Protein AF-A0A2I0N3D1-F1 (afdb_monomer)

pLDDT: mean 79.37, std 14.84, range [44.41, 96.62]

Solvent-accessible surface area (backbone atoms only — not comparable to full-atom values): 9901 Å² total; per-residue (Å²): 134,66,70,67,62,58,52,54,53,54,51,51,52,51,52,51,51,52,52,52,51,52,54,50,54,51,50,54,50,51,56,48,28,51,50,49,38,71,68,38,62,49,68,51,44,50,53,45,52,53,50,47,50,49,46,40,64,70,56,46,47,58,53,48,52,49,60,75,71,55,87,63,82,78,60,82,75,55,66,71,64,46,55,59,54,47,53,54,49,49,53,54,48,49,52,53,53,48,51,63,72,66,61,74,69,80,93,53,53,76,66,51,47,52,56,48,49,51,51,50,51,53,46,53,47,29,53,51,49,34,55,52,37,60,61,52,55,73,61,68,63,75,69,96,63,95,57,58,67,62,54,49,52,53,50,50,44,52,67,42,44,38,51,53,50,47,50,48,56,56,51,64,53,66,110

Mean predicted aligned error: 10.36 Å

Nearest PDB structures (foldseek):
  6xz3-assembly1_A-2  TM=5.799E-01  e=1.350E-01  Homo sapiens
  6wvt-assembly1_K  TM=5.241E-01  e=1.274E+00  Mus musculus
  4ehp-assembly1_A  TM=5.067E-01  e=2.075E+00  Homo sapiens
  5l0j-assembly1_A  TM=4.693E-01  e=4.108E+00  Homo sapiens

Secondary structure (DSSP, 8-state):
--HHHHHHHHHHHHHHHHHHHHHHHHHHHHHHHHHHHHHHTTHHHHHHHHHHHHHIIIIIHHHHHHHHHHSS--GGGSHHHHHHHHHHHHHHHHHHHHHHHH---TT--HHHHHHHHHHHHHHHHHHHHHHHHHHHHHHHTT---S-HHHHHHHHHHHHHHHHHHHHHHHHHHH-

Structure (mmCIF, N/CA/C/O backbone):
data_AF-A0A2I0N3D1-F1
#
_entry.id   AF-A0A2I0N3D1-F1
#
loop_
_atom_site.group_PDB
_atom_site.id
_atom_site.type_symbol
_atom_site.label_atom_id
_atom_site.label_alt_id
_atom_site.label_comp_id
_atom_site.label_asym_id
_atom_site.label_entity_id
_atom_site.label_seq_id
_atom_site.pdbx_PDB_ins_code
_atom_site.Cartn_x
_atom_site.Cartn_y
_atom_site.Cartn_z
_atom_site.occupancy
_atom_site.B_iso_or_equiv
_atom_site.auth_seq_id
_atom_site.auth_comp_id
_atom_site.auth_asym_id
_atom_site.auth_atom_id
_atom_site.pdbx_PDB_model_num
ATOM 1 N N . MET A 1 1 ? -17.598 -16.016 60.898 1.00 52.84 1 MET A N 1
ATOM 2 C CA . MET A 1 1 ? -18.027 -16.296 59.504 1.00 52.84 1 MET A CA 1
ATOM 3 C C . MET A 1 1 ? -16.862 -16.927 58.754 1.00 52.84 1 MET A C 1
ATOM 5 O O . MET A 1 1 ? -15.752 -16.430 58.854 1.00 52.84 1 MET A O 1
ATOM 9 N N . SER A 1 2 ? -17.087 -18.073 58.107 1.00 51.41 2 SER A N 1
ATOM 10 C CA . SER A 1 2 ? -16.032 -18.919 57.524 1.00 51.41 2 SER A CA 1
ATOM 11 C C . SER A 1 2 ? -15.321 -18.241 56.344 1.00 51.41 2 SER A C 1
ATOM 13 O O . SER A 1 2 ? -15.967 -17.824 55.383 1.00 51.41 2 SER A O 1
ATOM 15 N N . THR A 1 3 ? -13.988 -18.209 56.392 1.00 59.50 3 THR A N 1
ATOM 16 C CA . THR A 1 3 ? -13.070 -17.700 55.352 1.00 59.50 3 THR A CA 1
ATOM 17 C C . THR A 1 3 ? -13.301 -18.309 53.962 1.00 59.50 3 THR A C 1
ATOM 19 O O . THR A 1 3 ? -12.941 -17.694 52.958 1.00 59.50 3 THR A O 1
ATOM 22 N N . ARG A 1 4 ? -13.963 -19.475 53.868 1.00 59.09 4 ARG A N 1
ATOM 23 C CA . ARG A 1 4 ? -14.374 -20.080 52.588 1.00 59.09 4 ARG A CA 1
ATOM 24 C C . ARG A 1 4 ? -15.416 -19.246 51.841 1.00 59.09 4 ARG A C 1
ATOM 26 O O . ARG A 1 4 ? -15.304 -19.120 50.628 1.00 59.09 4 ARG A O 1
ATOM 33 N N . LYS A 1 5 ? -16.394 -18.648 52.535 1.00 61.38 5 LYS A N 1
ATOM 34 C CA . LYS A 1 5 ? -17.449 -17.847 51.881 1.00 61.38 5 LYS A CA 1
ATOM 35 C C . LYS A 1 5 ? -16.887 -16.550 51.287 1.00 61.38 5 LYS A C 1
ATOM 37 O O . LYS A 1 5 ? -17.223 -16.216 50.158 1.00 61.38 5 LYS A O 1
ATOM 42 N N . SER A 1 6 ? -15.963 -15.881 51.984 1.00 63.03 6 SER A N 1
ATOM 43 C CA . SER A 1 6 ? -15.281 -14.686 51.452 1.00 63.03 6 SER A CA 1
ATOM 44 C C . SER A 1 6 ? -14.383 -14.988 50.252 1.00 63.03 6 SER A C 1
ATOM 46 O O . SER A 1 6 ? -14.369 -14.207 49.308 1.00 63.03 6 SER A O 1
ATOM 48 N N . ARG A 1 7 ? -13.663 -16.121 50.237 1.00 67.69 7 ARG A N 1
ATOM 49 C CA . ARG A 1 7 ? -12.811 -16.495 49.090 1.00 67.69 7 ARG A CA 1
ATOM 50 C C . ARG A 1 7 ? -13.610 -16.751 47.811 1.00 67.69 7 ARG A C 1
ATOM 52 O O . ARG A 1 7 ? -13.158 -16.359 46.743 1.00 67.69 7 ARG A O 1
ATOM 59 N N . ILE A 1 8 ? -14.792 -17.361 47.918 1.00 76.81 8 ILE A N 1
ATOM 60 C CA . ILE A 1 8 ? -15.673 -17.620 46.766 1.00 76.81 8 ILE A CA 1
ATOM 61 C C . ILE A 1 8 ? -16.198 -16.306 46.171 1.00 76.81 8 ILE A C 1
ATOM 63 O O . ILE A 1 8 ? -16.214 -16.156 44.955 1.00 76.81 8 ILE A O 1
ATOM 67 N N . ILE A 1 9 ? -16.564 -15.336 47.015 1.00 75.31 9 ILE A N 1
ATOM 68 C CA . ILE A 1 9 ? -17.025 -14.016 46.559 1.00 75.31 9 ILE A CA 1
ATOM 69 C C . ILE A 1 9 ? -15.899 -13.269 45.831 1.00 75.31 9 ILE A C 1
ATOM 71 O O . ILE A 1 9 ? -16.124 -12.739 44.749 1.00 75.31 9 ILE A O 1
ATOM 75 N N . ILE A 1 10 ? -14.676 -13.281 46.373 1.00 78.88 10 ILE A N 1
ATOM 76 C CA . ILE A 1 10 ? -13.515 -12.632 45.741 1.00 78.88 10 ILE A CA 1
ATOM 77 C C . ILE A 1 10 ? -13.192 -13.277 44.383 1.00 78.88 10 ILE A C 1
ATOM 79 O O . ILE A 1 10 ? -12.991 -12.563 43.405 1.00 78.88 10 ILE A O 1
ATOM 83 N N . LEU A 1 11 ? -13.199 -14.613 44.297 1.00 77.19 11 LEU A N 1
ATOM 84 C CA . LEU A 1 11 ? -13.010 -15.338 43.033 1.00 77.19 11 LEU A CA 1
ATOM 85 C C . LEU A 1 11 ? -14.097 -15.004 42.004 1.00 77.19 11 LEU A C 1
ATOM 87 O O . LEU A 1 11 ? -13.779 -14.804 40.835 1.00 77.19 11 LEU A O 1
ATOM 91 N N . GLY A 1 12 ? -15.356 -14.897 42.439 1.00 73.31 12 GLY A N 1
ATOM 92 C CA . GLY A 1 12 ? -16.469 -14.491 41.582 1.00 73.31 12 GLY A CA 1
ATOM 93 C C . GLY A 1 12 ? -16.286 -13.085 41.009 1.00 73.31 12 GLY A C 1
ATOM 94 O O . GLY A 1 12 ? -16.434 -12.906 39.806 1.00 73.31 12 GLY A O 1
ATOM 95 N N . VAL A 1 13 ? -15.885 -12.118 41.844 1.00 80.94 13 VAL A N 1
ATOM 96 C CA . VAL A 1 13 ? -15.638 -10.725 41.427 1.00 80.94 13 VAL A CA 1
ATOM 97 C C . VAL A 1 13 ? -14.481 -10.632 40.429 1.00 80.94 13 VAL A C 1
ATOM 99 O O . VAL A 1 13 ? -14.612 -9.952 39.411 1.00 80.94 13 VAL A O 1
ATOM 102 N N . ILE A 1 14 ? -13.375 -11.344 40.676 1.00 82.50 14 ILE A N 1
ATOM 103 C CA . ILE A 1 14 ? -12.225 -11.392 39.759 1.00 82.50 14 ILE A CA 1
ATOM 104 C C . ILE A 1 14 ? -12.637 -11.991 38.412 1.00 82.50 14 ILE A C 1
ATOM 106 O O . ILE A 1 14 ? -12.303 -11.433 37.370 1.00 82.50 14 ILE A O 1
ATOM 110 N N . LEU A 1 15 ? -13.398 -13.088 38.418 1.00 82.12 15 LEU A N 1
ATOM 111 C CA . LEU A 1 15 ? -13.843 -13.737 37.187 1.00 82.12 15 LEU A CA 1
ATOM 112 C C . LEU A 1 15 ? -14.749 -12.812 36.361 1.00 82.12 15 LEU A C 1
ATOM 114 O O . LEU A 1 15 ? -14.539 -12.671 35.159 1.00 82.12 15 LEU A O 1
ATOM 118 N N . THR A 1 16 ? -15.698 -12.118 36.997 1.00 78.81 16 THR A N 1
ATOM 119 C CA . THR A 1 16 ? -16.514 -11.104 36.311 1.00 78.81 16 THR A CA 1
ATOM 120 C C . THR A 1 16 ? -15.687 -9.929 35.800 1.00 78.81 16 THR A C 1
ATOM 122 O O . THR A 1 16 ? -15.958 -9.452 34.707 1.00 78.81 16 THR A O 1
ATOM 125 N N . ALA A 1 17 ? -14.659 -9.479 36.526 1.00 74.69 17 ALA A N 1
ATOM 126 C CA . ALA A 1 17 ? -13.790 -8.397 36.066 1.00 74.69 17 ALA A CA 1
ATOM 127 C C . ALA A 1 17 ? -12.978 -8.801 34.824 1.00 74.69 17 ALA A C 1
ATOM 129 O O . ALA A 1 17 ? -12.875 -8.015 33.888 1.00 74.69 17 ALA A O 1
ATOM 130 N N . ILE A 1 18 ? -12.467 -10.037 34.783 1.00 79.75 18 ILE A N 1
ATOM 131 C CA . ILE A 1 18 ? -11.760 -10.585 33.615 1.00 79.75 18 ILE A CA 1
ATOM 132 C C . ILE A 1 18 ? -12.701 -10.677 32.411 1.00 79.75 18 ILE A C 1
ATOM 134 O O . ILE A 1 18 ? -12.341 -10.222 31.330 1.00 79.75 18 ILE A O 1
ATOM 138 N N . ILE A 1 19 ? -13.910 -11.217 32.594 1.00 75.69 19 ILE A N 1
ATOM 139 C CA . ILE A 1 19 ? -14.902 -11.328 31.515 1.00 75.69 19 ILE A CA 1
ATOM 140 C C . ILE A 1 19 ? -15.270 -9.934 30.991 1.00 75.69 19 ILE A C 1
ATOM 142 O O . ILE A 1 19 ? -15.220 -9.708 29.787 1.00 75.69 19 ILE A O 1
ATOM 146 N N . SER A 1 20 ? -15.563 -8.977 31.874 1.00 72.00 20 SER A N 1
ATOM 147 C CA . SER A 1 20 ? -15.882 -7.600 31.481 1.00 72.00 20 SER A CA 1
ATOM 148 C C . SER A 1 20 ? -14.730 -6.916 30.739 1.00 72.00 20 SER A C 1
ATOM 150 O O . SER A 1 20 ? -14.974 -6.275 29.722 1.00 72.00 20 SER A O 1
ATOM 152 N N . LEU A 1 21 ? -13.480 -7.083 31.189 1.00 71.69 21 LEU A N 1
ATOM 153 C CA . LEU A 1 21 ? -12.298 -6.574 30.480 1.00 71.69 21 LEU A CA 1
ATOM 154 C C . LEU A 1 21 ? -12.156 -7.205 29.089 1.00 71.69 21 LEU A C 1
ATOM 156 O O . LEU A 1 21 ? -11.832 -6.504 28.137 1.00 71.69 21 LEU A O 1
ATOM 160 N N . PHE A 1 22 ? -12.454 -8.499 28.958 1.00 71.44 22 PHE A N 1
ATOM 161 C CA . PHE A 1 22 ? -12.425 -9.204 27.678 1.00 71.44 22 PHE A CA 1
ATOM 162 C C . PHE A 1 22 ? -13.511 -8.700 26.713 1.00 71.44 22 PHE A C 1
ATOM 164 O O . PHE A 1 22 ? -13.251 -8.530 25.525 1.00 71.44 22 PHE A O 1
ATOM 171 N N . PHE A 1 23 ? -14.718 -8.408 27.209 1.00 70.81 23 PHE A N 1
ATOM 172 C CA . PHE A 1 23 ? -15.787 -7.806 26.402 1.00 70.81 23 PHE A CA 1
ATOM 173 C C . PHE A 1 23 ? -15.454 -6.378 25.957 1.00 70.81 23 PHE A C 1
ATOM 175 O O . PHE A 1 23 ? -15.717 -6.027 24.811 1.00 70.81 23 PHE A O 1
ATOM 182 N N . ILE A 1 24 ? -14.847 -5.571 26.832 1.00 71.12 24 ILE A N 1
ATOM 183 C CA . ILE A 1 24 ? -14.428 -4.203 26.501 1.00 71.12 24 ILE A CA 1
ATOM 184 C C . ILE A 1 24 ? -13.316 -4.231 25.445 1.00 71.12 24 ILE A C 1
ATOM 186 O O . ILE A 1 24 ? -13.443 -3.564 24.424 1.00 71.12 24 ILE A O 1
ATOM 190 N N . ALA A 1 25 ? -12.281 -5.054 25.638 1.00 67.06 25 ALA A N 1
ATOM 191 C CA . ALA A 1 25 ? -11.187 -5.192 24.677 1.00 67.06 25 ALA A CA 1
ATOM 192 C C . ALA A 1 25 ? -11.672 -5.688 23.301 1.00 67.06 25 ALA A C 1
ATOM 194 O O . ALA A 1 25 ? -11.262 -5.153 22.275 1.00 67.06 25 ALA A O 1
ATOM 195 N N . ASN A 1 26 ? -12.599 -6.653 23.262 1.00 70.69 26 ASN A N 1
ATOM 196 C CA . ASN A 1 26 ? -13.173 -7.115 21.995 1.00 70.69 26 ASN A CA 1
ATOM 197 C C . ASN A 1 26 ? 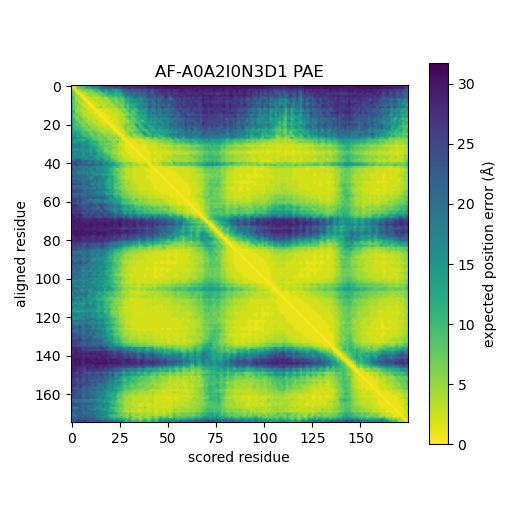-14.030 -6.042 21.311 1.00 70.69 26 ASN A C 1
ATOM 199 O O . ASN A 1 26 ? -13.918 -5.873 20.101 1.00 70.69 26 ASN A O 1
ATOM 203 N N . ASN A 1 27 ? -14.846 -5.289 22.056 1.00 73.75 27 ASN A N 1
ATOM 204 C CA . ASN A 1 27 ? -15.607 -4.179 21.474 1.00 73.75 27 ASN A CA 1
ATOM 205 C C . ASN A 1 27 ? -14.683 -3.085 20.921 1.00 73.75 27 ASN A C 1
ATOM 207 O O . ASN A 1 27 ? -14.943 -2.572 19.837 1.00 73.75 27 ASN A O 1
ATOM 211 N N . HIS A 1 28 ? -13.580 -2.781 21.613 1.00 77.50 28 HIS A N 1
ATOM 212 C CA . HIS A 1 28 ? -12.582 -1.822 21.136 1.00 77.50 28 HIS A CA 1
ATOM 213 C C . HIS A 1 28 ? -11.976 -2.245 19.791 1.00 77.50 28 HIS A C 1
ATOM 215 O O . HIS A 1 28 ? -11.840 -1.411 18.894 1.00 77.50 28 HIS A O 1
ATOM 221 N N . GLN A 1 29 ? -11.641 -3.531 19.641 1.00 80.25 29 GLN A N 1
ATOM 222 C CA . GLN A 1 29 ? -11.076 -4.057 18.399 1.00 80.25 29 GLN A CA 1
ATOM 223 C C . GLN A 1 29 ? -12.099 -4.041 17.256 1.00 80.25 29 GLN A C 1
ATOM 225 O O . GLN A 1 29 ? -11.756 -3.681 16.135 1.00 80.25 29 GLN A O 1
ATOM 230 N N . ILE A 1 30 ? -13.361 -4.387 17.536 1.00 83.62 30 ILE A N 1
ATOM 231 C CA . ILE A 1 30 ? -14.437 -4.377 16.533 1.00 83.62 30 ILE A CA 1
ATOM 232 C C . ILE A 1 30 ? -14.657 -2.959 15.992 1.00 83.62 30 ILE A C 1
ATOM 234 O O . ILE A 1 30 ? -14.672 -2.769 14.777 1.00 83.62 30 ILE A O 1
ATOM 238 N N . GLU A 1 31 ? -14.777 -1.966 16.876 1.00 85.38 31 GLU A N 1
ATOM 239 C CA . GLU A 1 31 ? -14.975 -0.563 16.487 1.00 85.38 31 GLU A CA 1
ATOM 240 C C . GLU A 1 31 ? -13.795 -0.023 15.666 1.00 85.38 31 GLU A C 1
ATOM 242 O O . GLU A 1 31 ? -13.990 0.665 14.664 1.00 85.38 31 GLU A O 1
ATOM 247 N N . TYR A 1 32 ? -12.566 -0.373 16.053 1.00 89.06 32 TYR A N 1
ATOM 248 C CA . TYR A 1 32 ? -11.369 0.013 15.309 1.00 89.06 32 TYR A CA 1
ATOM 249 C C . TYR A 1 32 ? -11.315 -0.628 13.918 1.00 89.06 32 TYR A C 1
ATOM 251 O O . TYR A 1 32 ? -11.067 0.057 12.924 1.00 89.06 32 TYR A O 1
ATOM 259 N N . ASN A 1 33 ? -11.585 -1.931 13.827 1.00 89.12 33 ASN A N 1
ATOM 260 C CA . ASN A 1 33 ? -11.584 -2.648 12.556 1.00 89.12 33 ASN A CA 1
ATOM 261 C C . ASN A 1 33 ? -12.652 -2.082 11.608 1.00 89.12 33 ASN A C 1
ATOM 263 O O . ASN A 1 33 ? -12.388 -1.880 10.421 1.00 89.12 33 ASN A O 1
ATOM 267 N N . GLU A 1 34 ? -13.839 -1.761 12.131 1.00 89.56 34 GLU A N 1
ATOM 268 C CA . GLU A 1 34 ? -14.896 -1.119 11.353 1.00 89.56 34 GLU A CA 1
ATOM 269 C C . GLU A 1 34 ? -14.464 0.264 10.847 1.00 89.56 34 GLU A C 1
ATOM 271 O O . GLU A 1 34 ? -14.644 0.562 9.663 1.00 89.56 34 GLU A O 1
ATOM 276 N N . PHE A 1 35 ? -13.820 1.075 11.692 1.00 92.31 35 PHE A N 1
ATOM 277 C CA . PHE A 1 35 ? -13.249 2.357 11.278 1.00 92.31 35 PHE A CA 1
ATOM 278 C C . PHE A 1 35 ? -12.235 2.193 10.134 1.00 92.31 35 PHE A C 1
ATOM 280 O O . PHE A 1 35 ? -12.343 2.877 9.111 1.00 92.31 35 PHE A O 1
ATOM 287 N N . VAL A 1 36 ? -11.276 1.266 10.256 1.00 91.31 36 VAL A N 1
ATOM 288 C CA . VAL A 1 36 ? -10.254 1.015 9.222 1.00 91.31 36 VAL A CA 1
ATOM 289 C C . VAL A 1 36 ? -10.899 0.532 7.925 1.00 91.31 36 VAL A C 1
ATOM 291 O O . VAL A 1 36 ? -10.543 1.007 6.845 1.00 91.31 36 VAL A O 1
ATOM 294 N N . LYS A 1 37 ? -11.887 -0.362 8.006 1.00 88.56 37 LYS A N 1
ATOM 295 C CA . LYS A 1 37 ? -12.624 -0.864 6.843 1.00 88.56 37 LYS A CA 1
ATOM 296 C C . LYS A 1 37 ? -13.367 0.251 6.114 1.00 88.56 37 LYS A C 1
ATOM 298 O O . LYS A 1 37 ? -13.266 0.351 4.892 1.00 88.56 37 LYS A O 1
ATOM 303 N N . GLN A 1 38 ? -14.097 1.091 6.844 1.00 89.31 38 GLN A N 1
ATOM 304 C CA . GLN A 1 38 ? -14.845 2.206 6.261 1.00 89.31 38 GLN A CA 1
ATOM 305 C C . GLN A 1 38 ? -13.907 3.243 5.634 1.00 89.31 38 GLN A C 1
ATOM 307 O O . GLN A 1 38 ? -14.183 3.755 4.549 1.00 89.31 38 GLN A O 1
ATOM 312 N N . THR A 1 39 ? -12.775 3.508 6.285 1.00 91.44 39 THR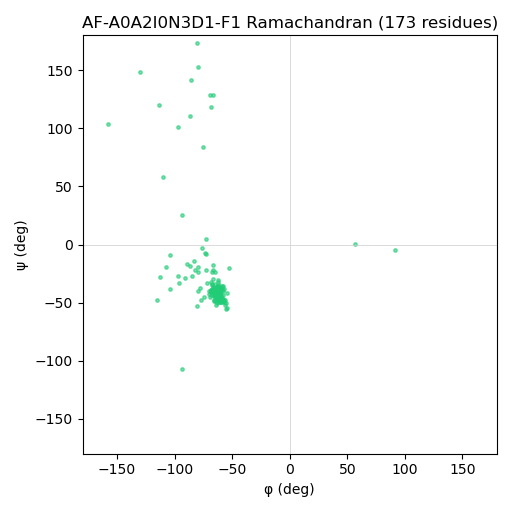 A N 1
ATOM 313 C CA . THR A 1 39 ? -11.810 4.523 5.859 1.00 91.44 39 THR A CA 1
ATOM 314 C C . THR A 1 39 ? -10.952 4.063 4.685 1.00 91.44 39 THR A C 1
ATOM 316 O O . THR A 1 39 ? -10.785 4.801 3.715 1.00 91.44 39 THR A O 1
ATOM 319 N N . TYR A 1 40 ? -10.394 2.854 4.752 1.00 91.19 40 TYR A N 1
ATOM 320 C CA . TYR A 1 40 ? -9.373 2.378 3.816 1.00 91.19 40 TYR A CA 1
ATOM 321 C C . TYR A 1 40 ? -9.844 1.231 2.914 1.00 91.19 40 TYR A C 1
ATOM 323 O O . TYR A 1 40 ? -9.362 1.104 1.788 1.00 91.19 40 TYR A O 1
ATOM 331 N N . GLY A 1 41 ? -10.797 0.408 3.358 1.00 82.94 41 GLY A N 1
ATOM 332 C CA . GLY A 1 41 ? -11.206 -0.817 2.656 1.00 82.94 41 GLY A CA 1
ATOM 333 C C . GLY A 1 41 ? -11.888 -0.599 1.298 1.00 82.94 41 GLY A C 1
ATOM 334 O O . GLY A 1 41 ? -11.954 -1.524 0.492 1.00 82.94 41 GLY A O 1
ATOM 335 N N . GLY A 1 42 ? -12.383 0.611 1.027 1.00 83.88 42 GLY A N 1
ATOM 336 C CA . GLY A 1 42 ? -13.020 0.978 -0.238 1.00 83.88 42 GLY A CA 1
ATOM 337 C C . GLY A 1 42 ? -12.054 1.606 -1.245 1.00 83.88 42 GLY A C 1
ATOM 338 O O . GLY A 1 42 ? -11.231 0.941 -1.876 1.00 83.88 42 GLY A O 1
ATOM 339 N N . GLU A 1 43 ? -12.199 2.917 -1.430 1.00 89.56 43 GLU A N 1
ATOM 340 C CA . GLU A 1 43 ? -11.525 3.673 -2.489 1.00 89.56 43 GLU A CA 1
ATOM 341 C C . GLU A 1 43 ? -9.994 3.656 -2.356 1.00 89.56 43 GLU A C 1
ATOM 343 O O . GLU A 1 43 ? -9.295 3.557 -3.362 1.00 89.56 43 GLU A O 1
ATOM 348 N N . PHE A 1 44 ? -9.458 3.671 -1.133 1.00 93.62 44 PHE A N 1
ATOM 349 C CA . PHE A 1 44 ? -8.013 3.632 -0.912 1.00 93.62 44 PHE A CA 1
ATOM 350 C C . PHE A 1 44 ? -7.378 2.317 -1.395 1.00 93.62 44 PHE A C 1
ATOM 352 O O . PHE A 1 44 ? -6.451 2.346 -2.207 1.00 93.62 44 PHE A O 1
ATOM 359 N N . VAL A 1 45 ? -7.902 1.158 -0.969 1.00 92.12 45 VAL A N 1
ATOM 360 C CA . VAL A 1 45 ? -7.424 -0.156 -1.448 1.00 92.12 45 VAL A CA 1
ATOM 361 C C . VAL A 1 45 ? -7.577 -0.274 -2.964 1.00 92.12 45 VAL A C 1
ATOM 363 O O . VAL A 1 45 ? -6.673 -0.770 -3.636 1.00 92.12 45 VAL A O 1
ATOM 366 N N . LYS A 1 46 ? -8.677 0.230 -3.536 1.00 92.50 46 LYS A N 1
ATOM 367 C CA . LYS A 1 46 ? -8.865 0.250 -4.992 1.00 92.50 46 LYS A CA 1
ATOM 368 C C . LYS A 1 46 ? -7.770 1.057 -5.700 1.00 92.50 46 LYS A C 1
ATOM 370 O O . LYS A 1 46 ? -7.150 0.540 -6.626 1.00 92.50 46 LYS A O 1
ATOM 375 N N . GLN A 1 47 ? -7.484 2.277 -5.243 1.00 93.88 47 GLN A N 1
ATOM 376 C CA . GLN A 1 47 ? -6.424 3.115 -5.817 1.00 93.88 47 GLN A CA 1
ATOM 377 C C . GLN A 1 47 ? -5.031 2.484 -5.667 1.00 93.88 47 GLN A C 1
ATOM 379 O O . GLN A 1 47 ? -4.222 2.566 -6.592 1.00 93.88 47 GLN A O 1
ATOM 384 N N . SER A 1 48 ? -4.764 1.816 -4.542 1.00 94.31 48 SER A N 1
ATOM 385 C CA . SER A 1 48 ? -3.529 1.055 -4.313 1.00 94.31 48 SER A CA 1
ATOM 386 C C . SER A 1 48 ? -3.381 -0.109 -5.305 1.00 94.31 48 SER A C 1
ATOM 388 O O . SER A 1 48 ? -2.340 -0.254 -5.947 1.00 94.31 48 SER A O 1
ATOM 390 N N . ILE A 1 49 ? -4.441 -0.901 -5.510 1.00 93.50 49 ILE A N 1
ATOM 391 C CA . ILE A 1 49 ? -4.465 -2.000 -6.491 1.00 93.50 49 ILE A CA 1
ATOM 392 C C . ILE A 1 49 ? -4.288 -1.472 -7.920 1.00 93.50 49 ILE A C 1
ATOM 394 O O . ILE A 1 49 ? -3.550 -2.059 -8.712 1.00 93.50 49 ILE A O 1
ATOM 398 N N . ASP A 1 50 ? -4.952 -0.372 -8.268 1.00 93.81 50 ASP A N 1
ATOM 399 C CA . ASP A 1 50 ? -4.847 0.219 -9.602 1.00 93.81 50 ASP A CA 1
ATOM 400 C C . ASP A 1 50 ? -3.435 0.767 -9.864 1.00 93.81 50 ASP A C 1
ATOM 402 O O . ASP A 1 50 ? -2.908 0.605 -10.966 1.00 93.81 50 ASP A O 1
ATOM 406 N N . LEU A 1 51 ? -2.773 1.340 -8.852 1.00 94.81 51 LEU A N 1
ATOM 407 C CA . LEU A 1 51 ? -1.359 1.710 -8.935 1.00 94.81 51 LEU A CA 1
ATOM 408 C C . LEU A 1 51 ? -0.458 0.478 -9.101 1.00 94.81 51 LEU A C 1
ATOM 410 O O . LEU A 1 51 ? 0.451 0.494 -9.929 1.00 94.81 51 LEU A O 1
ATOM 414 N N . GLN A 1 52 ? -0.727 -0.606 -8.374 1.00 92.31 52 GLN A N 1
ATOM 415 C CA . GLN A 1 52 ? 0.033 -1.849 -8.501 1.00 92.31 52 GLN A CA 1
ATOM 416 C C . GLN A 1 52 ? -0.058 -2.418 -9.926 1.00 92.31 52 GLN A C 1
ATOM 418 O O . GLN A 1 52 ? 0.962 -2.789 -10.507 1.00 92.31 52 GLN A O 1
ATOM 423 N N . LYS A 1 53 ? -1.262 -2.457 -10.514 1.00 92.38 53 LYS A N 1
ATOM 424 C CA . LYS A 1 53 ? -1.466 -2.874 -11.913 1.00 92.38 53 LYS A CA 1
ATOM 425 C C . LYS A 1 53 ? -0.705 -1.976 -12.878 1.00 92.38 53 LYS A C 1
ATOM 427 O O . LYS A 1 53 ? 0.000 -2.485 -13.741 1.00 92.38 53 LYS A O 1
ATOM 432 N N . TYR A 1 54 ? -0.785 -0.662 -12.677 1.00 92.38 54 TYR A N 1
ATOM 433 C CA . TYR A 1 54 ? -0.072 0.313 -13.494 1.00 92.38 54 TYR A CA 1
ATOM 434 C C . TYR A 1 54 ? 1.441 0.074 -13.484 1.00 92.38 54 TYR A C 1
ATOM 436 O O . TYR A 1 54 ? 2.071 0.011 -14.534 1.00 92.38 54 TYR A O 1
ATOM 444 N N . ILE A 1 55 ? 2.027 -0.127 -12.301 1.00 89.12 55 ILE A N 1
ATOM 445 C CA . ILE A 1 55 ? 3.459 -0.414 -12.162 1.00 89.12 55 ILE A CA 1
ATOM 446 C C . ILE A 1 55 ? 3.818 -1.733 -12.854 1.00 89.12 55 ILE A C 1
ATOM 448 O O . ILE A 1 55 ? 4.816 -1.796 -13.572 1.00 89.12 55 ILE A O 1
ATOM 452 N N . ARG A 1 56 ? 2.992 -2.779 -12.706 1.00 86.69 56 ARG A N 1
ATOM 453 C CA . ARG A 1 56 ? 3.211 -4.050 -13.413 1.00 86.69 56 ARG A CA 1
ATOM 454 C C . ARG A 1 56 ? 3.218 -3.852 -14.931 1.00 86.69 56 ARG A C 1
ATOM 456 O O . ARG A 1 56 ? 4.150 -4.287 -15.597 1.00 86.69 56 ARG A O 1
ATOM 463 N N . GLU A 1 57 ? 2.221 -3.159 -15.468 1.00 87.81 57 GLU A N 1
ATOM 464 C CA . GLU A 1 57 ? 2.074 -2.935 -16.909 1.00 87.81 57 GLU A CA 1
ATOM 465 C C . GLU A 1 57 ? 3.175 -2.050 -17.500 1.00 87.81 57 GLU A C 1
ATOM 467 O O . GLU A 1 57 ? 3.612 -2.294 -18.621 1.00 87.81 57 GLU A O 1
ATOM 472 N N . LYS A 1 58 ? 3.624 -1.030 -16.763 1.00 84.69 58 LYS A N 1
ATOM 473 C CA . LYS A 1 58 ? 4.526 0.007 -17.285 1.00 84.69 58 LYS A CA 1
ATOM 474 C C . LYS A 1 58 ? 6.001 -0.216 -16.983 1.00 84.69 58 LYS A C 1
ATOM 476 O O . LYS A 1 58 ? 6.842 0.243 -17.746 1.00 84.69 58 LYS A O 1
ATOM 481 N N . PHE A 1 59 ? 6.318 -0.922 -15.901 1.00 79.62 59 PHE A N 1
ATOM 482 C CA . PHE A 1 59 ? 7.696 -1.130 -15.451 1.00 79.62 59 PHE A CA 1
ATOM 483 C C . PHE A 1 59 ? 8.091 -2.603 -15.537 1.00 79.62 59 PHE A C 1
ATOM 485 O O . PHE A 1 59 ? 9.137 -2.938 -16.083 1.00 79.62 59 PHE A O 1
ATOM 492 N N . VAL A 1 60 ? 7.245 -3.508 -15.041 1.00 81.38 60 VAL A N 1
ATOM 493 C CA . VAL A 1 60 ? 7.605 -4.928 -14.915 1.00 81.38 60 VAL A CA 1
ATOM 494 C C . VAL A 1 60 ? 7.464 -5.694 -16.232 1.00 81.38 60 VAL A C 1
ATOM 496 O O . VAL A 1 60 ? 8.411 -6.358 -16.656 1.00 81.38 60 VAL A O 1
ATOM 499 N N . ASN A 1 61 ? 6.299 -5.626 -16.878 1.00 82.31 61 ASN A N 1
ATOM 500 C CA . ASN A 1 61 ? 6.009 -6.398 -18.088 1.00 82.31 61 ASN A CA 1
ATOM 501 C C . ASN A 1 61 ? 6.955 -6.055 -19.252 1.00 82.31 61 ASN A C 1
ATOM 503 O O . ASN A 1 61 ? 7.469 -6.993 -19.860 1.00 82.31 61 ASN A O 1
ATOM 507 N N . PRO A 1 62 ? 7.280 -4.776 -19.532 1.00 76.44 62 PRO A N 1
ATOM 508 C CA . PRO A 1 62 ? 8.192 -4.447 -20.626 1.00 76.44 62 PRO A CA 1
ATOM 509 C C . PRO A 1 62 ? 9.600 -5.013 -20.409 1.00 76.44 62 PRO A C 1
ATOM 511 O O . PRO A 1 62 ? 10.221 -5.511 -21.346 1.00 76.44 62 PRO A O 1
ATOM 514 N N . VAL A 1 63 ? 10.094 -4.987 -19.166 1.00 71.00 63 VAL A N 1
ATOM 515 C CA . VAL A 1 63 ? 11.393 -5.575 -18.805 1.00 71.00 63 VAL A CA 1
ATOM 516 C C . VAL A 1 63 ? 11.349 -7.097 -18.974 1.00 71.00 63 VAL A C 1
ATOM 518 O O . VAL A 1 63 ? 12.258 -7.674 -19.568 1.00 71.00 63 VAL A O 1
ATOM 521 N N . SER A 1 64 ? 10.262 -7.738 -18.530 1.00 71.38 64 SER A N 1
ATOM 522 C CA . SER A 1 64 ? 10.017 -9.173 -18.717 1.00 71.38 64 SER A CA 1
ATOM 523 C C . SER A 1 64 ? 10.076 -9.570 -20.190 1.00 71.38 64 SER A C 1
ATOM 525 O O . SER A 1 64 ? 10.833 -10.458 -20.576 1.00 71.38 64 SER A O 1
ATOM 527 N N . GLU A 1 65 ? 9.279 -8.911 -21.030 1.00 70.94 65 GLU A N 1
ATOM 528 C CA . GLU A 1 65 ? 9.192 -9.213 -22.456 1.00 70.94 65 GLU A CA 1
ATOM 529 C C . GLU A 1 65 ? 10.557 -9.092 -23.132 1.00 70.94 65 GLU A C 1
ATOM 531 O O . GLU A 1 65 ? 10.915 -9.956 -23.926 1.00 70.94 65 GLU A O 1
ATOM 536 N N . GLN A 1 66 ? 11.366 -8.091 -22.783 1.00 64.88 66 GLN A N 1
ATOM 537 C CA . GLN A 1 66 ? 12.699 -7.909 -23.363 1.00 64.88 66 GLN A CA 1
ATOM 538 C C . GLN A 1 66 ? 13.701 -8.978 -22.915 1.00 64.88 66 GLN A C 1
ATOM 540 O O . GLN A 1 66 ? 14.461 -9.477 -23.750 1.00 64.88 66 GLN A O 1
ATOM 545 N N . ILE A 1 67 ? 13.668 -9.377 -21.640 1.00 64.50 67 ILE A N 1
ATOM 546 C CA . ILE A 1 67 ? 14.494 -10.472 -21.112 1.00 64.50 67 ILE A CA 1
ATOM 547 C C . ILE A 1 67 ? 14.174 -11.780 -21.848 1.00 64.50 67 ILE A C 1
ATOM 549 O O . ILE A 1 67 ? 15.084 -12.467 -22.315 1.00 64.50 67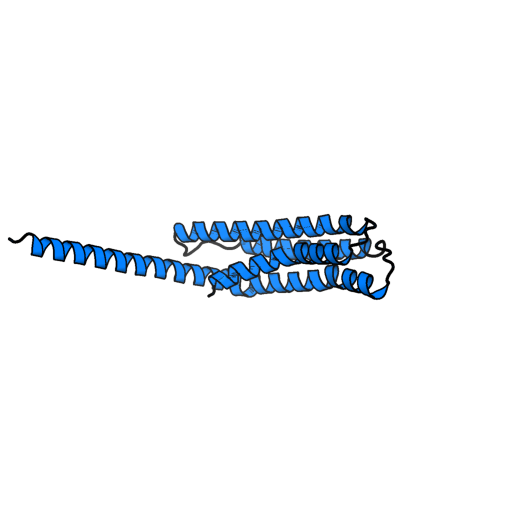 ILE A O 1
ATOM 553 N N . PHE A 1 68 ? 12.886 -12.103 -22.005 1.00 65.00 68 PHE A N 1
ATOM 554 C CA . PHE A 1 68 ? 12.457 -13.402 -22.534 1.00 65.00 68 PHE A CA 1
ATOM 555 C C . PHE A 1 68 ? 12.377 -13.470 -24.067 1.00 65.00 68 PHE A C 1
ATOM 557 O O . PHE A 1 68 ? 12.374 -14.569 -24.617 1.00 65.00 68 PHE A O 1
ATOM 564 N N . SER A 1 69 ? 12.324 -12.335 -24.773 1.00 56.88 69 SER A N 1
ATOM 565 C CA . SER A 1 69 ? 12.237 -12.307 -26.244 1.00 56.88 69 SER A CA 1
ATOM 566 C C . SER A 1 69 ? 13.584 -12.254 -26.962 1.00 56.88 69 SER A C 1
ATOM 568 O O . SER A 1 69 ? 13.672 -12.732 -28.091 1.00 56.88 69 SER A O 1
ATOM 570 N N . SER A 1 70 ? 14.626 -11.672 -26.359 1.00 51.16 70 SER A N 1
ATOM 571 C CA . SER A 1 70 ? 15.816 -11.276 -27.126 1.00 51.16 70 SER A CA 1
ATOM 572 C C . SER A 1 70 ? 17.058 -12.141 -26.912 1.00 51.16 70 SER A C 1
ATOM 574 O O . SER A 1 70 ? 17.946 -12.110 -27.761 1.00 51.16 70 SER A O 1
ATOM 576 N N . GLY A 1 71 ? 17.168 -12.919 -25.825 1.00 51.44 71 GLY A N 1
ATOM 577 C CA . GLY A 1 71 ? 18.355 -13.749 -25.533 1.00 51.44 71 GLY A CA 1
ATOM 578 C C . GLY A 1 71 ? 19.694 -12.983 -25.453 1.00 51.44 71 GLY A C 1
ATOM 579 O O . GLY A 1 71 ? 20.734 -13.595 -25.231 1.00 51.44 71 GLY A O 1
ATOM 580 N N . ASN A 1 72 ? 19.671 -11.662 -25.645 1.00 50.03 72 ASN A N 1
ATOM 581 C CA . ASN A 1 72 ? 20.783 -10.723 -25.651 1.00 50.03 72 ASN A CA 1
ATOM 582 C C . ASN A 1 72 ? 20.200 -9.340 -25.350 1.00 50.03 72 ASN A C 1
ATOM 584 O O . ASN A 1 72 ? 19.561 -8.711 -26.196 1.00 50.03 72 ASN A O 1
ATOM 588 N N . ILE A 1 73 ? 20.397 -8.887 -24.118 1.00 50.75 73 ILE A N 1
ATOM 589 C CA . ILE A 1 73 ? 19.735 -7.701 -23.593 1.00 50.75 73 ILE A CA 1
ATOM 590 C C . ILE A 1 73 ? 20.549 -6.461 -23.965 1.00 50.75 73 ILE A C 1
ATOM 592 O O . ILE A 1 73 ? 21.622 -6.223 -23.419 1.00 50.75 73 ILE A O 1
ATOM 596 N N . GLN A 1 74 ? 20.023 -5.628 -24.862 1.00 46.56 74 GLN A N 1
ATOM 597 C CA . GLN A 1 74 ? 20.410 -4.218 -24.911 1.00 46.56 74 GLN A CA 1
ATOM 598 C C . GLN A 1 74 ? 19.371 -3.400 -24.146 1.00 46.56 74 GLN A C 1
ATOM 600 O O . GLN A 1 74 ? 18.299 -3.089 -24.654 1.00 46.56 74 GLN A O 1
ATOM 605 N N . VAL A 1 75 ? 19.718 -3.042 -22.911 1.00 51.22 75 VAL A N 1
ATOM 606 C CA . VAL A 1 75 ? 18.837 -2.394 -21.926 1.00 51.22 75 VAL A CA 1
ATOM 607 C C . VAL A 1 75 ? 18.602 -0.890 -22.196 1.00 51.22 75 VAL A C 1
ATOM 609 O O . VAL A 1 75 ? 17.826 -0.219 -21.521 1.00 51.22 75 VAL A O 1
ATOM 612 N N . ASN A 1 76 ? 19.241 -0.322 -23.221 1.00 44.41 76 ASN A N 1
ATOM 613 C CA . ASN A 1 76 ? 19.314 1.131 -23.425 1.00 44.41 76 ASN A CA 1
ATOM 614 C C . ASN A 1 76 ? 18.015 1.815 -23.903 1.00 44.41 76 ASN A C 1
ATOM 616 O O . ASN A 1 76 ? 17.970 3.044 -23.946 1.00 44.41 76 ASN A O 1
ATOM 620 N N . ILE A 1 77 ? 16.966 1.070 -24.268 1.00 46.72 77 ILE A N 1
ATOM 621 C CA . ILE A 1 77 ? 15.754 1.639 -24.893 1.00 46.72 77 ILE A CA 1
ATOM 622 C C . ILE A 1 77 ? 14.695 2.069 -23.854 1.00 46.72 77 ILE A C 1
ATOM 624 O O . ILE A 1 77 ? 13.834 2.886 -24.162 1.00 46.72 77 ILE A O 1
ATOM 628 N N . ILE A 1 78 ? 14.781 1.614 -22.599 1.00 52.16 78 ILE A N 1
ATOM 629 C CA . ILE A 1 78 ? 13.686 1.770 -21.619 1.00 52.16 78 ILE A CA 1
ATOM 630 C C . ILE A 1 78 ? 13.667 3.164 -20.938 1.00 52.16 78 ILE A C 1
ATOM 632 O O . ILE A 1 78 ? 12.631 3.619 -20.462 1.00 52.16 78 ILE A O 1
ATOM 636 N N . SER A 1 79 ? 14.781 3.904 -20.916 1.00 53.56 79 SER A N 1
ATOM 637 C CA . SER A 1 79 ? 14.956 5.060 -20.012 1.00 53.56 79 SER A CA 1
ATOM 638 C C . SER A 1 79 ? 14.073 6.289 -20.287 1.00 53.56 79 SER A C 1
ATOM 640 O O . SER A 1 79 ? 13.699 6.983 -19.345 1.00 53.56 79 SER A O 1
ATOM 642 N N . LYS A 1 80 ? 13.716 6.589 -21.545 1.00 52.16 80 LYS A N 1
ATOM 643 C CA . LYS A 1 80 ? 12.932 7.803 -21.865 1.00 52.16 80 LYS A CA 1
ATOM 644 C C . LYS A 1 80 ? 11.437 7.654 -21.601 1.00 52.16 80 LYS A C 1
ATOM 646 O O . LYS A 1 80 ? 10.831 8.591 -21.086 1.00 52.16 80 LYS A O 1
ATOM 651 N N . ASP A 1 81 ? 10.864 6.496 -21.914 1.00 59.62 81 ASP A N 1
ATOM 652 C CA . ASP A 1 81 ? 9.442 6.240 -21.671 1.00 59.62 81 ASP A CA 1
ATOM 653 C C . ASP A 1 81 ? 9.174 6.065 -20.167 1.00 59.62 81 ASP A C 1
ATOM 655 O O . ASP A 1 81 ? 8.172 6.562 -19.655 1.00 59.62 81 ASP A O 1
ATOM 659 N N . LEU A 1 82 ? 10.129 5.498 -19.417 1.00 65.56 82 LEU A N 1
ATOM 660 C CA . LEU A 1 82 ? 10.031 5.362 -17.959 1.00 65.56 82 LEU A CA 1
ATOM 661 C C . LEU A 1 82 ? 9.956 6.700 -17.217 1.00 65.56 82 LEU A C 1
ATOM 663 O O . LEU A 1 82 ? 9.283 6.775 -16.191 1.00 65.56 82 LEU A O 1
ATOM 667 N N . ALA A 1 83 ? 10.588 7.764 -17.720 1.00 67.00 83 ALA A N 1
ATOM 668 C CA . ALA A 1 83 ? 10.566 9.068 -17.058 1.00 67.00 83 ALA A CA 1
ATOM 669 C C . ALA A 1 83 ? 9.154 9.689 -17.024 1.00 67.00 83 ALA A C 1
ATOM 671 O O . ALA A 1 83 ? 8.763 10.292 -16.023 1.00 67.00 83 ALA A O 1
ATOM 672 N N . TYR A 1 84 ? 8.366 9.521 -18.093 1.00 71.00 84 TYR A N 1
ATOM 673 C CA . TYR A 1 84 ? 6.969 9.970 -18.127 1.00 71.00 84 TYR A CA 1
ATOM 674 C C . TYR A 1 84 ? 6.086 9.114 -17.209 1.00 71.00 84 TYR A C 1
ATOM 676 O O . TYR A 1 84 ? 5.277 9.638 -16.442 1.00 71.00 84 TYR A O 1
ATOM 684 N N . GLU A 1 85 ? 6.291 7.798 -17.242 1.00 84.06 85 GLU A N 1
ATOM 685 C CA . GLU A 1 85 ? 5.558 6.843 -16.409 1.00 84.06 85 GLU A CA 1
ATOM 686 C C . GLU A 1 85 ? 5.850 7.045 -14.909 1.00 84.06 85 GLU A C 1
ATOM 688 O O . GLU A 1 85 ? 4.955 6.920 -14.072 1.00 84.06 85 GLU A O 1
ATOM 693 N N . LYS A 1 86 ? 7.079 7.448 -14.561 1.00 85.62 86 LYS A N 1
ATOM 694 C CA . LYS A 1 86 ? 7.517 7.796 -13.200 1.00 85.62 86 LYS A CA 1
ATOM 695 C C . LYS A 1 86 ? 6.733 8.968 -12.621 1.00 85.62 86 LYS A C 1
ATOM 697 O O . LYS A 1 86 ? 6.273 8.889 -11.484 1.00 85.62 86 LYS A O 1
ATOM 702 N N . GLU A 1 87 ? 6.535 10.029 -13.398 1.00 88.62 87 GLU A N 1
ATOM 703 C CA . GLU A 1 87 ? 5.757 11.190 -12.955 1.00 88.62 87 GLU A CA 1
ATOM 704 C C . GLU A 1 87 ? 4.292 10.812 -12.680 1.00 88.62 87 GLU A C 1
ATOM 706 O O . GLU A 1 87 ? 3.699 11.253 -11.693 1.00 88.62 87 GLU A O 1
ATOM 711 N N . GLU A 1 88 ? 3.702 9.943 -13.504 1.00 91.25 88 GLU A N 1
ATOM 712 C CA . GLU A 1 88 ? 2.337 9.458 -13.277 1.00 91.25 88 GLU A CA 1
ATOM 713 C C . GLU A 1 88 ? 2.243 8.547 -12.040 1.00 91.25 88 GLU A C 1
ATOM 715 O O . GLU A 1 88 ? 1.313 8.685 -11.238 1.00 91.25 88 GLU A O 1
ATOM 720 N N . VAL A 1 89 ? 3.237 7.680 -11.813 1.00 92.06 89 VAL A N 1
ATOM 721 C CA . VAL A 1 89 ? 3.360 6.907 -10.566 1.00 92.06 89 VAL A CA 1
ATOM 722 C C . VAL A 1 89 ? 3.463 7.841 -9.361 1.00 92.06 89 VAL A C 1
ATOM 724 O O . VAL A 1 89 ? 2.732 7.662 -8.389 1.00 92.06 89 VAL A O 1
ATOM 727 N N . TYR A 1 90 ? 4.289 8.885 -9.421 1.00 93.69 90 TYR A N 1
ATOM 728 C CA . TYR A 1 90 ? 4.434 9.852 -8.331 1.00 93.69 90 TYR A CA 1
ATOM 729 C C . TYR A 1 90 ? 3.148 10.612 -8.039 1.00 93.69 90 TYR A C 1
ATOM 731 O O . TYR A 1 90 ? 2.819 10.799 -6.868 1.00 93.69 90 TYR A O 1
ATOM 739 N N . LYS A 1 91 ? 2.376 10.995 -9.059 1.00 94.81 91 LYS A N 1
ATOM 740 C CA . LYS A 1 91 ? 1.049 11.597 -8.862 1.00 94.81 91 LYS A CA 1
ATOM 741 C C . LYS A 1 91 ? 0.089 10.642 -8.167 1.00 94.81 91 LYS A C 1
ATOM 743 O O . LYS A 1 91 ? -0.641 11.063 -7.269 1.00 94.81 91 LYS A O 1
ATOM 748 N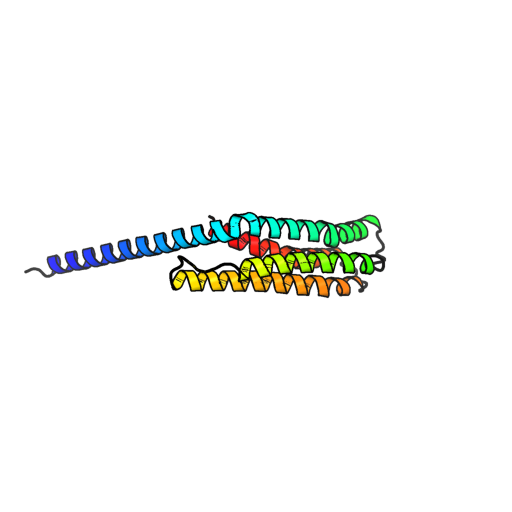 N . LYS A 1 92 ? 0.074 9.366 -8.560 1.00 95.31 92 LYS A N 1
ATOM 749 C CA . LYS A 1 92 ? -0.764 8.337 -7.925 1.00 95.31 92 LYS A CA 1
ATOM 750 C C . LYS A 1 92 ? -0.334 8.077 -6.477 1.00 95.31 92 LYS A C 1
ATOM 752 O O . LYS A 1 92 ? -1.198 8.018 -5.608 1.00 95.31 92 LYS A O 1
ATOM 757 N N . ILE A 1 93 ? 0.970 8.028 -6.194 1.00 95.56 93 ILE A N 1
ATOM 758 C CA . ILE A 1 93 ? 1.491 7.931 -4.822 1.00 95.56 93 ILE A CA 1
ATOM 759 C C . ILE A 1 93 ? 1.088 9.163 -4.002 1.00 95.56 93 ILE A C 1
ATOM 761 O O . ILE A 1 93 ? 0.550 9.006 -2.912 1.00 95.56 93 ILE A O 1
ATOM 765 N N . SER A 1 94 ? 1.252 10.378 -4.537 1.00 96.31 94 SER A N 1
ATOM 766 C CA . SER A 1 94 ? 0.845 11.616 -3.852 1.00 96.31 94 SER A CA 1
ATOM 767 C C . SER A 1 94 ? -0.644 11.622 -3.498 1.00 96.31 94 SER A C 1
ATOM 769 O O . SER A 1 94 ? -1.021 12.141 -2.451 1.00 96.31 94 SER A O 1
ATOM 771 N N . LYS A 1 95 ? -1.506 11.049 -4.349 1.00 96.12 95 LYS A N 1
ATOM 772 C CA . LYS A 1 95 ? -2.942 10.909 -4.055 1.00 96.12 95 LYS A CA 1
ATOM 773 C C . LYS A 1 95 ? -3.190 9.978 -2.869 1.00 96.12 95 LYS A C 1
ATOM 775 O O . LYS A 1 95 ? -3.969 10.337 -1.993 1.00 96.12 95 LYS A O 1
ATOM 780 N N . LEU A 1 96 ? -2.506 8.833 -2.814 1.00 96.50 96 LEU A N 1
ATOM 781 C CA . LEU A 1 96 ? -2.598 7.899 -1.688 1.00 96.50 96 LEU A CA 1
ATOM 782 C C . LEU A 1 96 ? -2.058 8.523 -0.393 1.00 96.50 96 LEU A C 1
ATOM 784 O O . LEU A 1 96 ? -2.711 8.447 0.642 1.00 96.50 96 LEU A O 1
ATOM 788 N N . GLU A 1 97 ? -0.913 9.205 -0.452 1.00 96.62 97 GLU A N 1
ATOM 789 C CA . GLU A 1 97 ? -0.348 9.936 0.690 1.00 96.62 97 GLU A CA 1
ATOM 790 C C . GLU A 1 97 ? -1.303 11.034 1.178 1.00 96.62 97 GLU A C 1
ATOM 792 O O . GLU A 1 97 ? -1.518 11.191 2.380 1.00 96.62 97 GLU A O 1
ATOM 797 N N . HIS A 1 98 ? -1.902 11.796 0.259 1.00 96.56 98 HIS A N 1
ATOM 798 C CA . HIS A 1 98 ? -2.880 12.820 0.613 1.00 96.56 98 HIS A CA 1
ATOM 799 C C . HIS A 1 98 ? -4.119 12.209 1.269 1.00 96.56 98 HIS A C 1
ATOM 801 O O . HIS A 1 98 ? -4.565 12.725 2.290 1.00 96.56 98 HIS A O 1
ATOM 807 N N . TYR A 1 99 ? -4.622 11.090 0.734 1.00 95.56 99 TYR A N 1
ATOM 808 C CA . TYR A 1 99 ? -5.736 10.355 1.325 1.00 95.56 99 TYR A CA 1
ATOM 809 C C . TYR A 1 99 ? -5.433 10.013 2.785 1.00 95.56 99 TYR A C 1
ATOM 811 O O . TYR A 1 99 ? -6.176 10.428 3.667 1.00 95.56 99 TYR A O 1
ATOM 819 N N . VAL A 1 100 ? -4.304 9.346 3.052 1.00 95.56 100 VAL A N 1
ATOM 820 C CA . VAL A 1 100 ? -3.898 8.912 4.403 1.00 95.56 100 VAL A CA 1
ATOM 821 C C . VAL A 1 100 ? -3.794 10.090 5.371 1.00 95.56 100 VAL A C 1
ATOM 823 O O . VAL A 1 100 ? -4.291 10.006 6.491 1.00 95.56 100 VAL A O 1
ATOM 826 N N . ASN A 1 101 ? -3.200 11.203 4.934 1.00 95.12 101 ASN A N 1
ATOM 827 C CA . ASN A 1 101 ? -3.056 12.406 5.758 1.00 95.12 101 ASN A CA 1
ATOM 828 C C . ASN A 1 101 ? -4.374 13.169 5.969 1.00 95.12 101 ASN A C 1
ATOM 830 O O . ASN A 1 101 ? -4.478 13.948 6.912 1.00 95.12 101 ASN A O 1
ATOM 834 N N . SER A 1 102 ? -5.364 12.978 5.094 1.00 94.62 102 SER A N 1
ATOM 835 C CA . SER A 1 102 ? -6.678 13.624 5.198 1.00 94.62 102 SER A CA 1
ATOM 836 C C . SER A 1 102 ? -7.646 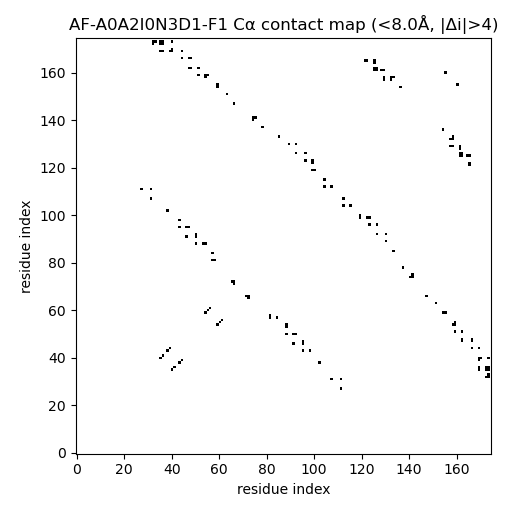12.901 6.137 1.00 94.62 102 SER A C 1
ATOM 838 O O . SER A 1 102 ? -8.661 13.482 6.515 1.00 94.62 102 SER A O 1
ATOM 840 N N . VAL A 1 103 ? -7.340 11.656 6.518 1.00 93.88 103 VAL A N 1
ATOM 841 C CA . VAL A 1 103 ? -8.173 10.872 7.434 1.00 93.88 103 VAL A CA 1
ATOM 842 C C . VAL A 1 103 ? -8.122 11.483 8.832 1.00 93.88 103 VAL A C 1
ATOM 844 O O . VAL A 1 103 ? -7.058 11.517 9.462 1.00 93.88 103 VAL A O 1
ATOM 847 N N . ASP A 1 104 ? -9.282 11.913 9.324 1.00 91.62 104 ASP A N 1
ATOM 848 C CA . ASP A 1 104 ? -9.456 12.323 10.712 1.00 91.62 104 ASP A CA 1
ATOM 849 C C . ASP A 1 104 ? -9.626 11.114 11.644 1.00 91.62 104 ASP A C 1
ATOM 851 O O . ASP A 1 104 ? -10.083 10.045 11.247 1.00 91.62 104 ASP A O 1
ATOM 855 N N . ASP A 1 105 ? -9.233 11.285 12.903 1.00 92.62 105 ASP A N 1
ATOM 856 C CA . ASP A 1 105 ? -9.346 10.235 13.920 1.00 92.62 105 ASP A CA 1
ATOM 857 C C . ASP A 1 105 ? -10.662 10.369 14.709 1.00 92.62 105 ASP A C 1
ATOM 859 O O . ASP A 1 105 ? -10.755 10.019 15.890 1.00 92.62 105 ASP A O 1
ATOM 863 N N . LYS A 1 106 ? -11.691 10.978 14.103 1.00 90.19 106 LYS A N 1
ATOM 864 C CA . LYS A 1 106 ? -12.931 11.290 14.809 1.00 90.19 106 LYS A CA 1
ATOM 865 C C . LYS A 1 106 ? -13.683 10.002 15.122 1.00 90.19 106 LYS A C 1
ATOM 867 O O . LYS A 1 106 ? -13.981 9.203 14.246 1.00 90.19 106 LYS A O 1
ATOM 872 N N . GLY A 1 107 ? -14.065 9.849 16.387 1.00 84.94 107 GLY A N 1
ATOM 873 C CA . GLY A 1 107 ? -14.748 8.646 16.864 1.00 84.94 107 GLY A CA 1
ATOM 874 C C . GLY A 1 107 ? -13.799 7.574 17.396 1.00 84.94 107 GLY A C 1
ATOM 875 O O . GLY A 1 107 ? -14.282 6.612 17.978 1.00 84.94 107 GLY A O 1
ATOM 876 N N . LEU A 1 108 ? -12.481 7.774 17.289 1.00 91.06 108 LEU A N 1
ATOM 877 C CA . LEU A 1 108 ? -11.497 6.905 17.921 1.00 91.06 108 LEU A CA 1
ATOM 878 C C . LEU A 1 108 ? -11.222 7.324 19.368 1.00 91.06 108 LEU A C 1
ATOM 880 O O . LEU A 1 108 ? -11.136 8.510 19.707 1.00 91.06 108 LEU A O 1
ATOM 884 N N . ASN A 1 109 ? -11.044 6.333 20.237 1.00 89.75 109 ASN A N 1
ATOM 885 C CA . ASN A 1 109 ? -10.499 6.532 21.573 1.00 89.75 109 ASN A CA 1
ATOM 886 C C . ASN A 1 109 ? -8.957 6.637 21.534 1.00 89.75 109 ASN A C 1
ATOM 888 O O . ASN A 1 109 ? -8.325 6.427 20.504 1.00 89.75 109 ASN A O 1
ATOM 892 N N . LYS A 1 110 ? -8.319 6.960 22.668 1.00 89.75 110 LYS A N 1
ATOM 893 C CA . LYS A 1 110 ? -6.863 7.210 22.723 1.00 89.75 110 LYS A CA 1
ATOM 894 C C . LYS A 1 110 ? -5.991 6.036 22.261 1.00 89.75 110 LYS A C 1
ATOM 896 O O . LYS A 1 110 ? -4.931 6.282 21.700 1.00 89.75 110 LYS A O 1
ATOM 901 N N . GLU A 1 111 ? -6.398 4.804 22.548 1.00 88.56 111 GLU A N 1
ATOM 902 C CA . GLU A 1 111 ? -5.650 3.599 22.171 1.00 88.56 111 GLU A CA 1
ATOM 903 C C . GLU A 1 111 ? -5.797 3.344 20.668 1.00 88.56 111 GLU A C 1
ATOM 905 O O . GLU A 1 111 ? -4.803 3.232 19.962 1.00 88.56 111 GLU A O 1
ATOM 910 N N . GLN A 1 112 ? -7.022 3.447 20.152 1.00 88.94 112 GLN A N 1
ATOM 911 C CA . GLN A 1 112 ? -7.307 3.329 18.721 1.00 88.94 112 GLN A CA 1
ATOM 912 C C . GLN A 1 112 ? -6.611 4.417 17.884 1.00 88.94 112 GLN A C 1
ATOM 914 O O . GLN A 1 112 ? -6.182 4.156 16.766 1.00 88.94 112 GLN A O 1
ATOM 919 N N . VAL A 1 113 ? -6.462 5.637 18.415 1.00 92.69 113 VAL A N 1
ATOM 920 C CA . VAL A 1 113 ? -5.669 6.703 17.774 1.00 92.69 113 VAL A CA 1
ATOM 921 C C . VAL A 1 113 ? -4.199 6.296 17.655 1.00 92.69 113 VAL A C 1
ATOM 923 O O . VAL A 1 113 ? -3.561 6.593 16.647 1.00 92.69 113 VAL A O 1
ATOM 926 N N . LEU A 1 114 ? -3.640 5.628 18.668 1.00 92.94 114 LEU A N 1
ATOM 927 C CA . LEU A 1 114 ? -2.260 5.146 18.615 1.00 92.94 114 LEU A CA 1
ATOM 928 C C . LEU A 1 114 ? -2.106 4.064 17.542 1.00 92.94 114 LEU A C 1
ATOM 930 O O . LEU A 1 114 ? -1.217 4.181 16.701 1.00 92.94 114 LEU A O 1
ATOM 934 N N . ASP A 1 115 ? -3.002 3.078 17.528 1.00 89.94 115 ASP A N 1
ATOM 935 C CA . ASP A 1 115 ? -2.998 2.003 16.529 1.00 89.94 115 ASP A CA 1
ATOM 936 C C . ASP A 1 115 ? -3.175 2.553 15.109 1.00 89.94 115 ASP A C 1
ATOM 938 O O . ASP A 1 115 ? -2.469 2.156 14.178 1.00 89.94 115 ASP A O 1
ATOM 942 N N . HIS A 1 116 ? -4.055 3.542 14.947 1.00 93.81 116 HIS A N 1
ATOM 943 C CA . HIS A 1 116 ? -4.256 4.213 13.672 1.00 93.81 116 HIS A CA 1
ATOM 944 C C . HIS A 1 116 ? -3.016 4.990 13.219 1.00 93.81 116 HIS A C 1
ATOM 946 O O . HIS A 1 116 ? -2.668 4.959 12.039 1.00 93.81 116 HIS A O 1
ATOM 952 N N . ASN A 1 117 ? -2.322 5.666 14.137 1.00 93.69 117 ASN A N 1
ATOM 953 C CA . ASN A 1 117 ? -1.077 6.361 13.815 1.00 93.69 117 ASN A CA 1
ATOM 954 C C . ASN A 1 117 ? 0.016 5.385 13.369 1.00 93.69 117 ASN A C 1
ATOM 956 O O . ASN A 1 117 ? 0.708 5.678 12.397 1.00 93.69 117 ASN A O 1
ATOM 960 N N . ILE A 1 118 ? 0.122 4.211 13.999 1.00 93.62 118 ILE A N 1
ATOM 961 C CA . ILE A 1 118 ? 1.044 3.149 13.566 1.00 93.62 118 ILE A CA 1
ATOM 962 C C . ILE A 1 118 ? 0.702 2.700 12.139 1.00 93.62 118 ILE A C 1
ATOM 964 O O . ILE A 1 118 ? 1.579 2.653 11.277 1.00 93.62 118 ILE A O 1
ATOM 968 N N . LEU A 1 119 ? -0.581 2.455 11.848 1.00 93.19 119 LEU A N 1
ATOM 969 C CA . LEU A 1 119 ? -1.027 2.097 10.499 1.00 93.19 119 LEU A CA 1
ATOM 970 C C . LEU A 1 119 ? -0.709 3.201 9.474 1.00 93.19 119 LEU A C 1
ATOM 972 O O . LEU A 1 119 ? -0.201 2.908 8.390 1.00 93.19 119 LEU A O 1
ATOM 976 N N . LYS A 1 120 ? -0.974 4.472 9.806 1.00 94.62 120 LYS A N 1
ATOM 977 C CA . LYS A 1 120 ? -0.639 5.632 8.963 1.00 94.62 120 LYS A CA 1
ATOM 978 C C . LYS A 1 120 ? 0.861 5.684 8.675 1.00 94.62 120 LYS A C 1
ATOM 980 O O . LYS A 1 120 ? 1.251 5.854 7.520 1.00 94.62 120 LYS A O 1
ATOM 985 N N . GLU A 1 121 ? 1.698 5.523 9.696 1.00 95.31 121 GLU A N 1
ATOM 986 C CA . GLU A 1 121 ? 3.156 5.514 9.555 1.00 95.31 121 GLU A CA 1
ATOM 987 C C . GLU A 1 121 ? 3.634 4.381 8.643 1.00 95.31 121 GLU A C 1
ATOM 989 O O . GLU A 1 121 ? 4.428 4.632 7.732 1.00 95.31 121 GLU A O 1
ATOM 994 N N . ASP A 1 122 ? 3.100 3.171 8.813 1.00 93.88 122 ASP A N 1
ATOM 995 C CA . ASP A 1 122 ? 3.439 2.015 7.983 1.00 93.88 122 ASP A CA 1
ATOM 996 C C . ASP A 1 122 ? 3.020 2.205 6.522 1.00 93.88 122 ASP A C 1
ATOM 998 O O . ASP A 1 122 ? 3.802 1.924 5.606 1.00 93.88 122 ASP A O 1
ATOM 1002 N N . ILE A 1 123 ? 1.816 2.726 6.267 1.00 94.75 123 ILE A N 1
ATOM 1003 C CA . ILE A 1 123 ? 1.365 3.038 4.905 1.00 94.75 123 ILE A CA 1
ATOM 1004 C C . ILE A 1 123 ? 2.283 4.092 4.278 1.00 94.75 123 ILE A C 1
ATOM 1006 O O . ILE A 1 123 ? 2.790 3.901 3.171 1.00 94.75 123 ILE A O 1
ATOM 1010 N N . MET A 1 124 ? 2.544 5.191 4.990 1.00 96.25 124 MET A N 1
ATOM 1011 C CA . MET A 1 124 ? 3.389 6.280 4.499 1.00 96.25 124 MET A CA 1
ATOM 1012 C C . MET A 1 124 ? 4.828 5.827 4.246 1.00 96.25 124 MET A C 1
ATOM 1014 O O . MET A 1 124 ? 5.449 6.270 3.280 1.00 96.25 124 MET A O 1
ATOM 1018 N N . LYS A 1 125 ? 5.367 4.938 5.083 1.00 96.00 125 LYS A N 1
ATOM 1019 C CA . LYS A 1 125 ? 6.687 4.337 4.884 1.00 96.00 125 LYS A CA 1
ATOM 1020 C C . LYS A 1 125 ? 6.724 3.502 3.606 1.00 96.00 125 LYS A C 1
ATOM 1022 O O . LYS A 1 125 ? 7.589 3.745 2.773 1.00 96.00 125 LYS A O 1
ATOM 1027 N N . ASN A 1 126 ? 5.758 2.604 3.403 1.00 94.12 126 ASN A N 1
ATOM 1028 C CA . ASN A 1 126 ? 5.683 1.788 2.187 1.00 94.12 126 ASN A CA 1
ATOM 1029 C C . ASN A 1 126 ? 5.544 2.651 0.916 1.00 94.12 126 ASN A C 1
ATOM 1031 O O . ASN A 1 126 ? 6.192 2.378 -0.092 1.00 94.12 126 ASN A O 1
ATOM 1035 N N . LEU A 1 127 ? 4.755 3.732 0.952 1.00 95.50 127 LEU A N 1
ATOM 1036 C CA . LEU A 1 127 ? 4.631 4.664 -0.179 1.00 95.50 127 LEU A CA 1
ATOM 1037 C C . LEU A 1 127 ? 5.942 5.419 -0.470 1.00 95.50 127 LEU A C 1
ATOM 1039 O O . LEU A 1 127 ? 6.308 5.593 -1.635 1.00 95.50 127 LEU A O 1
ATOM 1043 N N . LYS A 1 128 ? 6.689 5.818 0.567 1.00 94.69 128 LYS A N 1
ATOM 1044 C CA . LYS A 1 128 ? 8.026 6.421 0.417 1.00 94.69 128 LYS A CA 1
ATOM 1045 C C . LYS A 1 128 ? 9.047 5.426 -0.130 1.00 94.69 128 LYS A C 1
ATOM 1047 O O . LYS A 1 128 ? 9.807 5.780 -1.031 1.00 94.69 128 LYS A O 1
ATOM 1052 N N . ASP A 1 129 ? 9.035 4.195 0.373 1.00 93.31 129 ASP A N 1
ATOM 1053 C CA . ASP A 1 129 ? 9.895 3.115 -0.112 1.00 93.31 129 ASP A CA 1
ATOM 1054 C C . ASP A 1 129 ? 9.603 2.827 -1.589 1.00 93.31 129 ASP A C 1
ATOM 1056 O O . ASP A 1 129 ? 10.529 2.689 -2.385 1.00 93.31 129 ASP A O 1
ATOM 1060 N N . LEU A 1 130 ? 8.329 2.856 -1.997 1.00 93.19 130 LEU A N 1
ATOM 1061 C CA . LEU A 1 13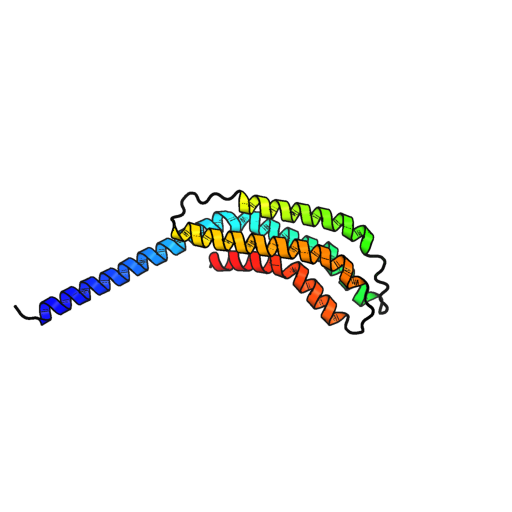0 ? 7.950 2.733 -3.400 1.00 93.19 130 LEU A CA 1
ATOM 1062 C C . LEU A 1 130 ? 8.516 3.868 -4.265 1.00 93.19 130 LEU A C 1
ATOM 1064 O O . LEU A 1 130 ? 9.083 3.589 -5.321 1.00 93.19 130 LEU A O 1
ATOM 1068 N N . ARG A 1 131 ? 8.411 5.136 -3.830 1.00 91.25 131 ARG A N 1
ATOM 1069 C CA . ARG A 1 131 ? 9.013 6.274 -4.561 1.00 91.25 131 ARG A CA 1
ATOM 1070 C C . ARG A 1 131 ? 10.512 6.068 -4.758 1.00 91.25 131 ARG A C 1
ATOM 1072 O O . ARG A 1 131 ? 11.006 6.209 -5.873 1.00 91.25 131 ARG A O 1
ATOM 1079 N N . LYS A 1 132 ? 11.211 5.695 -3.685 1.00 90.25 132 LYS A N 1
ATOM 1080 C CA . LYS A 1 132 ? 12.651 5.432 -3.713 1.00 90.25 132 LYS A CA 1
ATOM 1081 C C . LYS A 1 132 ? 12.993 4.278 -4.658 1.00 90.25 132 LYS A C 1
ATOM 1083 O O . LYS A 1 132 ? 13.920 4.391 -5.452 1.00 90.25 132 LYS A O 1
ATOM 1088 N N . ASN A 1 133 ? 12.228 3.189 -4.619 1.00 86.44 133 ASN A N 1
ATOM 1089 C CA . ASN A 1 133 ? 12.460 2.028 -5.475 1.00 86.44 133 ASN A CA 1
ATOM 1090 C C . ASN A 1 133 ? 12.244 2.359 -6.958 1.00 86.44 133 ASN A C 1
ATOM 1092 O O . ASN A 1 133 ? 13.037 1.918 -7.784 1.00 86.44 133 ASN A O 1
ATOM 1096 N N . ILE A 1 134 ? 11.235 3.167 -7.301 1.00 83.94 134 ILE A N 1
ATOM 1097 C CA . ILE A 1 134 ? 11.015 3.647 -8.677 1.00 83.94 134 ILE A CA 1
ATOM 1098 C C . ILE A 1 134 ? 12.216 4.466 -9.178 1.00 83.94 134 ILE A C 1
ATOM 1100 O O . ILE A 1 134 ? 12.608 4.325 -10.334 1.00 83.94 134 ILE A O 1
ATOM 1104 N N . GLU A 1 135 ? 12.837 5.275 -8.317 1.00 79.44 135 GLU A N 1
ATOM 1105 C CA . GLU A 1 135 ? 14.055 6.026 -8.644 1.00 79.44 135 GLU A CA 1
ATOM 1106 C C . GLU A 1 135 ? 15.287 5.115 -8.807 1.00 79.44 135 GLU A C 1
ATOM 1108 O O . GLU A 1 135 ? 16.015 5.227 -9.791 1.00 79.44 135 GLU A O 1
ATOM 1113 N N . GLU A 1 136 ? 15.493 4.154 -7.899 1.00 74.25 136 GLU A N 1
ATOM 1114 C CA . GLU A 1 136 ? 16.595 3.179 -7.977 1.00 74.25 136 GLU A CA 1
ATOM 1115 C C . GLU A 1 136 ? 16.504 2.284 -9.233 1.00 74.25 136 GLU A C 1
ATOM 1117 O O . GLU A 1 136 ? 17.523 1.856 -9.784 1.00 74.25 136 GLU A O 1
ATOM 1122 N N . CYS A 1 137 ? 15.288 2.014 -9.714 1.00 66.06 137 CYS A N 1
ATOM 1123 C CA . CYS A 1 137 ? 15.021 1.150 -10.863 1.00 66.06 137 CYS A CA 1
ATOM 1124 C C . CYS A 1 137 ? 15.564 1.685 -12.199 1.00 66.06 137 CYS A C 1
ATOM 1126 O O . CYS A 1 137 ? 15.860 0.881 -13.082 1.00 66.06 137 CYS A O 1
ATOM 1128 N N . GLU A 1 138 ? 15.780 2.997 -12.340 1.00 58.75 138 GLU A N 1
ATOM 1129 C CA . GLU A 1 138 ? 16.470 3.574 -13.508 1.00 58.75 138 GLU A CA 1
ATOM 1130 C C . GLU A 1 138 ? 17.957 3.166 -13.567 1.00 58.75 138 GLU A C 1
ATOM 1132 O O . GLU A 1 138 ? 18.556 3.166 -14.640 1.00 58.75 138 GLU A O 1
ATOM 1137 N N . THR A 1 139 ? 18.555 2.779 -12.432 1.00 55.25 139 THR A N 1
ATOM 1138 C CA . THR A 1 139 ? 20.006 2.542 -12.303 1.00 55.25 139 THR A CA 1
ATOM 1139 C C . THR A 1 139 ? 20.393 1.064 -12.462 1.00 55.25 139 THR A C 1
ATOM 1141 O O . THR A 1 139 ? 21.461 0.754 -12.985 1.00 55.25 139 THR A O 1
ATOM 1144 N N . ILE A 1 140 ? 19.530 0.131 -12.037 1.00 52.41 140 ILE A N 1
ATOM 1145 C CA . ILE A 1 140 ? 19.814 -1.325 -12.022 1.00 52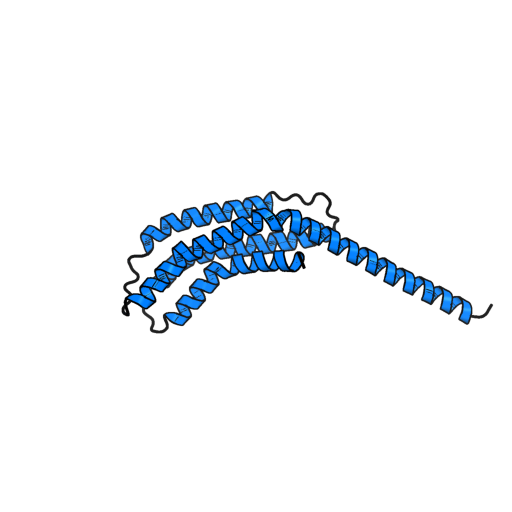.41 140 ILE A CA 1
ATOM 1146 C C . ILE A 1 140 ? 19.929 -1.921 -13.438 1.00 52.41 140 ILE A C 1
ATOM 1148 O O . ILE A 1 140 ? 20.606 -2.928 -13.641 1.00 52.41 140 ILE A O 1
ATOM 1152 N N . LEU A 1 141 ? 19.313 -1.275 -14.424 1.00 53.78 141 LEU A N 1
ATOM 1153 C CA . LEU A 1 141 ? 19.248 -1.704 -15.819 1.00 53.78 141 LEU A CA 1
ATOM 1154 C C . LEU A 1 141 ? 20.578 -1.549 -16.604 1.00 53.78 141 LEU A C 1
ATOM 1156 O O . LEU A 1 141 ? 20.608 -1.811 -17.797 1.00 53.78 141 LEU A O 1
ATOM 1160 N N . ILE A 1 142 ? 21.690 -1.139 -1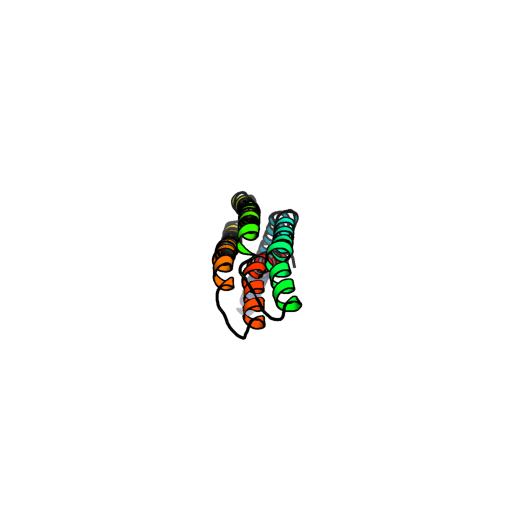5.984 1.00 49.12 142 ILE A N 1
ATOM 1161 C CA . ILE A 1 142 ? 22.938 -0.795 -16.704 1.00 49.12 142 ILE A CA 1
ATOM 1162 C C . ILE A 1 142 ? 24.033 -1.882 -16.604 1.00 49.12 142 ILE A C 1
ATOM 1164 O O . ILE A 1 142 ? 25.025 -1.807 -17.324 1.00 49.12 142 ILE A O 1
ATOM 1168 N N . ASP A 1 143 ? 23.871 -2.918 -15.772 1.00 45.75 143 ASP A N 1
ATOM 1169 C CA . ASP A 1 143 ? 25.006 -3.763 -15.360 1.00 45.75 143 ASP A CA 1
ATOM 1170 C C . ASP A 1 143 ? 24.941 -5.226 -15.865 1.00 45.75 143 ASP A C 1
ATOM 1172 O O . ASP A 1 143 ? 24.013 -5.984 -15.562 1.00 45.75 143 ASP A O 1
ATOM 1176 N N . ASP A 1 144 ? 25.969 -5.599 -16.632 1.00 48.12 144 ASP A N 1
ATOM 1177 C CA . ASP A 1 144 ? 26.140 -6.795 -17.473 1.00 48.12 144 ASP A CA 1
ATOM 1178 C C . ASP A 1 144 ? 26.437 -8.064 -16.640 1.00 48.12 144 ASP A C 1
ATOM 1180 O O . ASP A 1 144 ? 27.589 -8.431 -16.400 1.00 48.12 144 ASP A O 1
ATOM 1184 N N . THR A 1 145 ? 25.394 -8.731 -16.124 1.00 52.09 145 THR A N 1
ATOM 1185 C CA . THR A 1 145 ? 25.543 -9.939 -15.282 1.00 52.09 145 THR A CA 1
ATOM 1186 C C . THR A 1 145 ? 24.667 -11.108 -15.738 1.00 52.09 145 THR A C 1
ATOM 1188 O O . THR A 1 145 ? 23.575 -10.924 -16.264 1.00 52.09 145 THR A O 1
ATOM 1191 N N . LYS A 1 146 ? 25.165 -12.335 -15.517 1.00 54.03 146 LYS A N 1
ATOM 1192 C CA . LYS A 1 146 ? 24.593 -13.614 -15.986 1.00 54.03 146 LYS A CA 1
ATOM 1193 C C . LYS A 1 146 ? 23.320 -14.084 -15.252 1.00 54.03 146 LYS A C 1
ATOM 1195 O O . LYS A 1 146 ? 22.707 -15.036 -15.720 1.00 54.03 146 LYS A O 1
ATOM 1200 N N . ASP A 1 147 ? 22.904 -13.418 -14.172 1.00 64.50 147 ASP A N 1
ATOM 1201 C CA . ASP A 1 147 ? 21.761 -13.813 -13.323 1.00 64.50 147 ASP A CA 1
ATOM 1202 C C . ASP A 1 147 ? 20.575 -12.846 -13.473 1.00 64.50 147 ASP A C 1
ATOM 1204 O O . ASP A 1 147 ? 20.117 -12.195 -12.528 1.00 64.50 147 ASP A O 1
ATOM 1208 N N . ILE A 1 148 ? 20.097 -12.718 -14.709 1.00 63.78 148 ILE A N 1
ATOM 1209 C CA . ILE A 1 148 ? 18.999 -11.816 -15.081 1.00 63.78 148 ILE A CA 1
ATOM 1210 C C . ILE A 1 148 ? 17.700 -12.172 -14.337 1.00 63.78 148 ILE A C 1
ATOM 1212 O O . ILE A 1 148 ? 16.992 -11.269 -13.888 1.00 63.78 148 ILE A O 1
ATOM 1216 N N . ASP A 1 149 ? 17.430 -13.464 -14.128 1.00 65.44 149 ASP A N 1
ATOM 1217 C CA . ASP A 1 149 ? 16.216 -13.945 -13.458 1.00 65.44 149 ASP A CA 1
ATOM 1218 C C . ASP A 1 149 ? 16.141 -13.490 -11.991 1.00 65.44 149 ASP A C 1
ATOM 1220 O O . ASP A 1 149 ? 15.110 -12.985 -11.546 1.00 65.44 149 ASP A O 1
ATOM 1224 N N . GLU A 1 150 ? 17.237 -13.592 -11.229 1.00 69.69 150 GLU A N 1
ATOM 1225 C CA . GLU A 1 150 ? 17.253 -13.194 -9.814 1.00 69.69 150 GLU A CA 1
ATOM 1226 C C . GLU A 1 150 ? 17.116 -11.672 -9.651 1.00 69.69 150 GLU A C 1
ATOM 1228 O O . GLU A 1 150 ? 16.409 -11.191 -8.761 1.00 69.69 150 GLU A O 1
ATOM 1233 N N . ARG A 1 151 ? 17.756 -10.887 -10.528 1.00 65.75 151 ARG A N 1
ATOM 1234 C CA . ARG A 1 151 ? 17.617 -9.423 -10.517 1.00 65.75 151 ARG A CA 1
ATOM 1235 C C . ARG A 1 151 ? 16.217 -8.984 -10.925 1.00 65.75 151 ARG A C 1
ATOM 1237 O O . ARG A 1 151 ? 15.684 -8.062 -10.312 1.00 65.75 151 ARG A O 1
ATOM 1244 N N . PHE A 1 152 ? 15.613 -9.646 -11.910 1.00 71.75 152 PHE A N 1
ATOM 1245 C CA . PHE A 1 152 ? 14.241 -9.375 -12.323 1.00 71.75 152 PHE A CA 1
ATOM 1246 C C . PHE A 1 152 ? 13.238 -9.697 -11.210 1.00 71.75 152 PHE A C 1
ATOM 1248 O O . PHE A 1 152 ? 12.366 -8.880 -10.924 1.00 71.75 152 PHE A O 1
ATOM 1255 N N . LEU A 1 153 ? 13.402 -10.823 -10.510 1.00 73.56 153 LEU A N 1
ATOM 1256 C CA . LEU A 1 153 ? 12.576 -11.152 -9.344 1.00 73.56 153 LEU A CA 1
ATOM 1257 C C . LEU A 1 153 ? 12.716 -10.100 -8.234 1.00 73.56 153 LEU A C 1
ATOM 1259 O O . LEU A 1 153 ? 11.707 -9.591 -7.750 1.00 73.56 153 LEU A O 1
ATOM 1263 N N . LYS A 1 154 ? 13.946 -9.688 -7.897 1.00 77.25 154 LYS A N 1
ATOM 1264 C CA . LYS A 1 154 ? 14.187 -8.607 -6.920 1.00 77.25 154 LYS A CA 1
ATOM 1265 C C . LYS A 1 154 ? 13.604 -7.264 -7.369 1.00 77.25 154 LYS A C 1
ATOM 1267 O O . LYS A 1 154 ? 13.136 -6.487 -6.540 1.00 77.25 154 LYS A O 1
ATOM 1272 N N . TYR A 1 155 ? 13.632 -6.977 -8.668 1.00 76.38 155 TYR A N 1
ATOM 1273 C CA . TYR A 1 155 ? 13.041 -5.775 -9.259 1.00 76.38 155 TYR A CA 1
ATOM 1274 C C . TYR A 1 155 ? 11.517 -5.768 -9.102 1.00 76.38 155 TYR A C 1
ATOM 1276 O O . TYR A 1 155 ? 10.949 -4.788 -8.618 1.00 76.38 155 TYR A O 1
ATOM 1284 N N . GLN A 1 156 ? 10.859 -6.879 -9.449 1.00 77.62 156 GLN A N 1
ATOM 1285 C CA . GLN A 1 156 ? 9.422 -7.048 -9.242 1.00 77.62 156 GLN A CA 1
ATOM 1286 C C . GLN A 1 156 ? 9.051 -6.896 -7.770 1.00 77.62 156 GLN A C 1
ATOM 1288 O O . GLN A 1 156 ? 8.141 -6.138 -7.441 1.00 77.62 156 GLN A O 1
ATOM 1293 N N . GLU A 1 157 ? 9.775 -7.586 -6.891 1.00 83.12 157 GLU A N 1
ATOM 1294 C CA . GLU A 1 157 ? 9.544 -7.545 -5.452 1.00 83.12 157 GLU A CA 1
ATOM 1295 C C . GLU A 1 157 ? 9.623 -6.105 -4.933 1.00 83.12 157 GLU A C 1
ATOM 1297 O O . GLU A 1 157 ? 8.660 -5.612 -4.352 1.00 83.12 157 GLU A O 1
ATOM 1302 N N . LYS A 1 158 ? 10.699 -5.370 -5.239 1.00 85.00 158 LYS A N 1
ATOM 1303 C CA . LYS A 1 158 ? 10.874 -3.977 -4.796 1.00 85.00 158 LYS A CA 1
ATOM 1304 C C . LYS A 1 158 ? 9.746 -3.038 -5.234 1.00 85.00 158 LYS A C 1
ATOM 1306 O O . LYS A 1 158 ? 9.380 -2.135 -4.480 1.00 85.00 158 LYS A O 1
ATOM 1311 N N . LEU A 1 159 ? 9.223 -3.203 -6.447 1.00 85.81 159 LEU A N 1
ATOM 1312 C CA . LEU A 1 159 ? 8.212 -2.298 -7.001 1.00 85.81 159 LEU A CA 1
ATOM 1313 C C . LEU A 1 159 ? 6.784 -2.639 -6.582 1.00 85.81 159 LEU A C 1
ATOM 1315 O O . LEU A 1 159 ? 5.922 -1.763 -6.548 1.00 85.81 159 LEU A O 1
ATOM 1319 N N . ILE A 1 160 ? 6.518 -3.905 -6.284 1.00 87.62 160 ILE A N 1
ATOM 1320 C CA . ILE A 1 160 ? 5.162 -4.392 -6.046 1.00 87.62 160 ILE A CA 1
ATOM 1321 C C . ILE A 1 160 ? 4.890 -4.615 -4.557 1.00 87.62 160 ILE A C 1
ATOM 1323 O O . ILE A 1 160 ? 3.797 -4.290 -4.082 1.00 87.62 160 ILE A O 1
ATOM 1327 N N . TYR A 1 161 ? 5.882 -5.110 -3.815 1.00 89.00 161 TYR A N 1
ATOM 1328 C CA . TYR A 1 161 ? 5.746 -5.474 -2.406 1.00 89.00 161 TYR A CA 1
ATOM 1329 C C . TYR A 1 161 ? 5.210 -4.344 -1.515 1.00 89.00 161 TYR A C 1
ATOM 1331 O O . TYR A 1 161 ? 4.333 -4.627 -0.701 1.00 89.00 161 TYR A O 1
ATOM 1339 N N . PRO A 1 162 ? 5.625 -3.066 -1.657 1.00 90.62 162 PRO A N 1
ATOM 1340 C CA . PRO A 1 162 ? 5.101 -2.010 -0.790 1.00 90.62 162 PRO A CA 1
ATOM 1341 C C . PRO A 1 162 ? 3.573 -1.852 -0.871 1.00 90.62 162 PRO A C 1
ATOM 1343 O O . PRO A 1 162 ? 2.917 -1.637 0.146 1.00 90.62 162 PRO A O 1
ATOM 1346 N N . LEU A 1 163 ? 2.982 -2.013 -2.061 1.00 91.62 163 LEU A N 1
ATOM 1347 C CA . LEU A 1 163 ? 1.528 -1.929 -2.251 1.00 91.62 163 LEU A CA 1
ATOM 1348 C C . LEU A 1 163 ? 0.819 -3.207 -1.794 1.00 91.62 163 LEU A C 1
ATOM 1350 O O . LEU A 1 163 ? -0.262 -3.135 -1.211 1.00 91.62 163 LEU A O 1
ATOM 1354 N N . GLU A 1 164 ? 1.426 -4.376 -2.014 1.00 88.62 164 GLU A N 1
ATOM 1355 C CA . GLU A 1 164 ? 0.909 -5.647 -1.492 1.00 88.62 164 GLU A CA 1
ATOM 1356 C C . GLU A 1 164 ? 0.892 -5.661 0.040 1.00 88.62 164 GLU A C 1
ATOM 1358 O O . GLU A 1 164 ? -0.108 -6.072 0.623 1.00 88.62 164 GLU A O 1
ATOM 1363 N N . SER A 1 165 ? 1.937 -5.130 0.678 1.00 88.50 165 SER A N 1
ATOM 1364 C CA . SER A 1 165 ? 2.055 -4.957 2.129 1.00 88.50 165 SER A CA 1
ATOM 1365 C C . SER A 1 165 ? 0.949 -4.052 2.685 1.00 88.50 165 SER A C 1
ATOM 1367 O O . SER A 1 165 ? 0.221 -4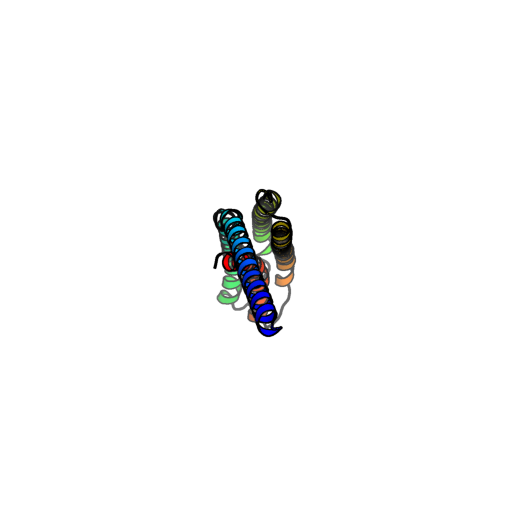.454 3.592 1.00 88.50 165 SER A O 1
ATOM 1369 N N . ILE A 1 166 ? 0.727 -2.879 2.074 1.00 89.19 166 ILE A N 1
ATOM 1370 C CA . ILE A 1 166 ? -0.382 -1.977 2.435 1.00 89.19 166 ILE A CA 1
ATOM 1371 C C . ILE A 1 166 ? -1.729 -2.708 2.352 1.00 89.19 166 ILE A C 1
ATOM 1373 O O . ILE A 1 166 ? -2.522 -2.688 3.296 1.00 89.19 166 ILE A O 1
ATOM 1377 N N . ASN A 1 167 ? -1.986 -3.381 1.229 1.00 88.69 167 ASN A N 1
ATOM 1378 C CA . ASN A 1 167 ? -3.256 -4.062 0.991 1.00 88.69 167 ASN A CA 1
ATOM 1379 C C . ASN A 1 167 ? -3.454 -5.263 1.931 1.00 88.69 167 ASN A C 1
ATOM 1381 O O . ASN A 1 167 ? -4.581 -5.537 2.342 1.00 88.69 167 ASN A O 1
ATOM 1385 N N . ALA A 1 168 ? -2.381 -5.981 2.271 1.00 86.56 168 ALA A N 1
ATOM 1386 C CA . ALA A 1 168 ? -2.408 -7.100 3.205 1.00 86.56 168 ALA A CA 1
ATOM 1387 C C . ALA A 1 168 ? -2.693 -6.634 4.637 1.00 86.56 168 ALA A C 1
ATOM 1389 O O . ALA A 1 168 ? -3.545 -7.228 5.292 1.00 86.56 168 ALA A O 1
ATOM 1390 N N . ASN A 1 169 ? -2.066 -5.544 5.089 1.00 84.81 169 ASN A N 1
ATOM 1391 C CA . ASN A 1 169 ? -2.302 -4.983 6.421 1.00 84.81 169 ASN A CA 1
ATOM 1392 C C . ASN A 1 169 ? -3.756 -4.528 6.594 1.00 84.81 169 ASN A C 1
ATOM 1394 O O . ASN A 1 169 ? -4.385 -4.853 7.596 1.00 84.81 169 ASN A O 1
ATOM 1398 N N . ILE A 1 170 ? -4.334 -3.862 5.589 1.00 85.88 170 ILE A N 1
ATOM 1399 C CA . ILE A 1 170 ? -5.744 -3.442 5.639 1.00 85.88 170 ILE A CA 1
ATOM 1400 C C . ILE A 1 170 ? -6.686 -4.657 5.635 1.00 85.88 170 ILE A C 1
ATOM 1402 O O . ILE A 1 170 ? -7.650 -4.686 6.393 1.00 85.88 170 ILE A O 1
ATOM 1406 N N . LYS A 1 171 ? -6.397 -5.693 4.833 1.00 83.19 171 LYS A N 1
ATOM 1407 C CA . LYS A 1 171 ? -7.190 -6.938 4.820 1.00 83.19 171 LYS A CA 1
ATOM 1408 C C . LYS A 1 171 ? -7.079 -7.744 6.112 1.00 83.19 171 LYS A C 1
ATOM 1410 O O . LYS A 1 171 ? -8.039 -8.403 6.487 1.00 83.19 171 LYS A O 1
ATOM 1415 N N . ALA A 1 172 ? -5.918 -7.735 6.762 1.00 79.56 172 ALA A N 1
ATOM 1416 C CA . ALA A 1 172 ? -5.722 -8.420 8.034 1.00 79.56 172 ALA A CA 1
ATOM 1417 C C . ALA A 1 172 ? -6.555 -7.786 9.157 1.00 79.56 172 ALA A C 1
ATOM 1419 O O . ALA A 1 172 ? -6.969 -8.494 10.062 1.00 79.56 172 ALA A O 1
ATOM 1420 N N . ILE A 1 173 ? -6.825 -6.480 9.067 1.00 78.00 173 ILE A N 1
ATOM 1421 C CA . ILE A 1 173 ? -7.693 -5.750 10.000 1.00 78.00 173 ILE A CA 1
ATOM 1422 C C . ILE A 1 173 ? -9.189 -5.977 9.681 1.00 78.00 173 ILE A C 1
ATOM 1424 O O . ILE A 1 173 ? -10.031 -5.850 10.564 1.00 78.00 173 ILE A O 1
ATOM 1428 N N . ASP A 1 174 ? -9.537 -6.340 8.439 1.00 62.69 174 ASP A N 1
ATOM 1429 C CA . ASP A 1 174 ? -10.921 -6.622 8.009 1.00 62.69 174 ASP A CA 1
ATOM 1430 C C . ASP A 1 174 ? -11.440 -8.032 8.391 1.00 62.69 174 ASP A C 1
ATOM 1432 O O . ASP A 1 174 ? -12.653 -8.248 8.393 1.00 62.69 174 ASP A O 1
ATOM 1436 N N . ASN A 1 175 ? -10.551 -8.990 8.693 1.00 50.94 175 ASN A N 1
ATOM 1437 C CA . ASN A 1 175 ? -10.888 -10.385 9.047 1.00 50.94 175 ASN A CA 1
ATOM 1438 C C . ASN A 1 175 ? -10.931 -10.622 10.560 1.00 50.94 175 ASN A C 1
ATOM 1440 O O . ASN A 1 175 ? -11.742 -11.480 10.979 1.00 50.94 175 ASN A O 1
#

Foldseek 3Di:
DDPVVVVVVVVVVVVVVVVVVVVVVVVLLVQLLVLLCVQCVPPNLVLLVVLLVLCCVLPQVVLVCQVPPPVDDPLPPNQPSLVVSLVVSVVSLVVSLVSLVPDDCPPHDPVSVVVSVVLSVLLNVLSVQLNVLSVCSSPLSPDDDPPSVVVSVVNSCSNNVSSVVNSVVSVVSND

Sequence (175 aa):
MSTRKSRIIILGVILTAIISLFFIANNHQIEYNEFVKQTYGGEFVKQSIDLQKYIREKFVNPVSEQIFSSGNIQVNIISKDLAYEKEEVYKKISKLEHYVNSVDDKGLNKEQVLDHNILKEDIMKNLKDLRKNIEECETILIDDTKDIDERFLKYQEKLIYPLESINANIKAIDN

Radius of gyration: 24.61 Å; Cα contacts (8 Å, |Δi|>4): 89; chains: 1; bounding box: 44×34×87 Å